Protein AF-A0A935X1G1-F1 (afdb_monomer_lite)

Secondary structure (DSSP, 8-state):
-HHHHHHHHHHHHHHHHHHHHHHHHHHHS------TT--S-----TTS-------SPP------------GGGG-HHHHHHHHHHTTSTTHHHHHHHHHS--SSSS----HHHHHHHHHHHHHHHHHHHHH-TTTTS----HHHHHHHHHHHHHT--

pLDDT: mean 73.93, std 15.81, range [45.34, 95.5]

Sequence (157 aa):
MSNESEEQKRIIEKLRARVARLEYLLGTHHIPVPPEDEAGGIPVDSHLAFPELDFSEPERKPAEKIETRAALEEFPHIAAALTGLWGRDGFEEYLGKLIVDERGNRKGFSMDAMEELLLLARVARQRKAYFGFGADGKPGDVWTEIREVSRRAASAT

Foldseek 3Di:
DVPVVVVVVVVVVVVVVVVVVVVVVVVVVPPDDDPPPDPDDDPPPCVPPDDPPPPPPPPPPPPDPPPDDQLCVVPVVVVVVLVVCPPHPCNLVSLCCLQDPPPPPDDHGDPRNNVVSVVSNVVSVVCCVVCPPPPVPPPPCPPVVVVVVVVVVVVVD

Radius of gyration: 28.67 Å; chains: 1; bounding box: 64×59×46 Å

Structure (mmCIF, N/CA/C/O backbone):
data_AF-A0A935X1G1-F1
#
_entry.id   AF-A0A935X1G1-F1
#
loop_
_atom_site.group_PDB
_atom_site.id
_atom_site.type_symbol
_atom_site.label_atom_id
_atom_site.label_alt_id
_atom_site.label_comp_id
_atom_site.label_asym_id
_atom_site.label_entity_id
_atom_site.label_seq_id
_atom_site.pdbx_PDB_ins_code
_atom_site.Cartn_x
_atom_site.Cartn_y
_atom_site.Cartn_z
_atom_site.occupancy
_atom_site.B_iso_or_equiv
_atom_site.auth_seq_id
_atom_site.auth_comp_id
_atom_site.auth_asym_id
_atom_site.auth_atom_id
_atom_site.pdbx_PDB_model_num
ATOM 1 N N . MET A 1 1 ? 22.536 27.392 -31.367 1.00 53.31 1 MET A N 1
ATOM 2 C CA . MET A 1 1 ? 23.017 26.252 -32.182 1.00 53.31 1 MET A CA 1
ATOM 3 C C . MET A 1 1 ? 24.516 25.980 -32.025 1.00 53.31 1 MET A C 1
ATOM 5 O O . MET A 1 1 ? 24.881 24.818 -31.972 1.00 53.31 1 MET A O 1
ATOM 9 N N . SER A 1 2 ? 25.393 26.990 -31.894 1.00 66.69 2 SER A N 1
ATOM 10 C CA . SER A 1 2 ? 26.849 26.749 -31.789 1.00 66.69 2 SER A CA 1
ATOM 11 C C . SER A 1 2 ? 27.314 26.133 -30.456 1.00 66.69 2 SER A C 1
ATOM 13 O O . SER A 1 2 ? 28.237 25.332 -30.459 1.00 66.69 2 SER A O 1
ATOM 15 N N . ASN A 1 3 ? 26.676 26.463 -29.324 1.00 74.69 3 ASN A N 1
ATOM 16 C CA . ASN A 1 3 ? 27.156 26.048 -27.993 1.00 74.69 3 ASN A CA 1
ATOM 17 C C . ASN A 1 3 ? 26.894 24.560 -27.689 1.00 74.69 3 ASN A C 1
ATOM 19 O O . ASN A 1 3 ? 27.747 23.863 -27.157 1.00 74.69 3 ASN A O 1
ATOM 23 N N . GLU A 1 4 ? 25.731 24.061 -28.1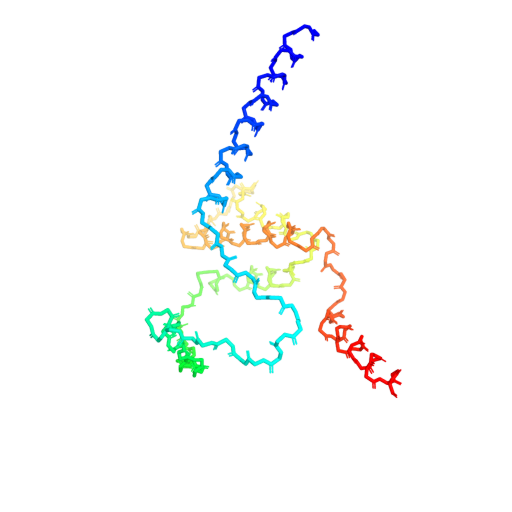06 1.00 79.00 4 GLU A N 1
ATOM 24 C CA . GLU A 1 4 ? 25.313 22.665 -27.924 1.00 79.00 4 GLU A CA 1
ATOM 25 C C . GLU A 1 4 ? 26.144 21.700 -28.786 1.00 79.00 4 GLU A C 1
ATOM 27 O O . GLU A 1 4 ? 26.525 20.622 -28.341 1.00 79.00 4 GLU A O 1
ATOM 32 N N . SER A 1 5 ? 26.533 22.132 -29.991 1.00 82.88 5 SER A N 1
ATOM 33 C CA . SER A 1 5 ? 27.480 21.399 -30.839 1.00 82.88 5 SER A CA 1
ATOM 34 C C . SER A 1 5 ? 28.861 21.280 -30.182 1.00 82.88 5 SER A C 1
ATOM 36 O O . SER A 1 5 ? 29.496 20.231 -30.263 1.00 82.88 5 SER A O 1
ATOM 38 N N . GLU A 1 6 ? 29.350 22.337 -29.533 1.00 85.06 6 GLU A N 1
ATOM 39 C CA . GLU A 1 6 ? 30.636 22.296 -28.823 1.00 85.06 6 GLU A CA 1
ATOM 40 C C . GLU A 1 6 ? 30.577 21.404 -27.576 1.00 85.06 6 GLU A C 1
ATOM 42 O O . GLU A 1 6 ? 31.520 20.665 -27.289 1.00 85.06 6 GLU A O 1
ATOM 47 N N . GLU A 1 7 ? 29.451 21.402 -26.866 1.00 87.69 7 GLU A N 1
ATOM 48 C CA . GLU A 1 7 ? 29.233 20.510 -25.729 1.00 87.69 7 GLU A CA 1
ATOM 49 C C . GLU A 1 7 ? 29.192 19.037 -26.159 1.00 87.69 7 GLU A C 1
ATOM 51 O O . GLU A 1 7 ? 29.868 18.195 -25.562 1.00 87.69 7 GLU A O 1
ATOM 56 N N . GLN A 1 8 ? 28.503 18.729 -27.262 1.00 86.69 8 GLN A N 1
ATOM 57 C CA . GLN A 1 8 ? 28.497 17.381 -27.831 1.00 86.69 8 GLN A CA 1
ATOM 58 C C . GLN A 1 8 ? 29.897 16.923 -28.251 1.00 86.69 8 GLN A C 1
ATOM 60 O O . GLN A 1 8 ? 30.280 15.787 -27.962 1.00 86.69 8 GLN A O 1
ATOM 65 N N . LYS A 1 9 ? 30.703 17.802 -28.860 1.00 89.81 9 LYS A N 1
ATOM 66 C CA . LYS A 1 9 ? 32.100 17.489 -29.203 1.00 89.81 9 LYS A CA 1
ATOM 67 C C . LYS A 1 9 ? 32.925 17.140 -27.964 1.00 89.81 9 LYS A C 1
ATOM 69 O O . LYS A 1 9 ? 33.630 16.133 -27.983 1.00 89.81 9 LYS A O 1
ATOM 74 N N . ARG A 1 10 ? 32.779 17.896 -26.869 1.00 90.44 10 ARG A N 1
ATOM 75 C CA . ARG A 1 10 ? 33.471 17.617 -25.595 1.00 90.44 10 ARG A CA 1
ATOM 76 C C . ARG A 1 10 ? 33.075 16.270 -24.999 1.00 90.44 10 ARG A C 1
ATOM 78 O O . ARG A 1 10 ? 33.928 15.544 -24.490 1.00 90.44 10 ARG A O 1
ATOM 85 N N . ILE A 1 11 ? 31.790 15.924 -25.056 1.00 92.50 11 ILE A N 1
ATOM 86 C CA . ILE A 1 11 ? 31.295 14.634 -24.559 1.00 92.50 11 ILE A CA 1
ATOM 87 C C . ILE A 1 11 ? 31.875 13.489 -25.392 1.00 92.50 11 ILE A C 1
ATOM 89 O O . ILE A 1 11 ? 32.388 12.522 -24.829 1.00 92.50 11 ILE A O 1
ATOM 93 N N . ILE A 1 12 ? 31.843 13.611 -26.720 1.00 93.62 12 ILE A N 1
ATOM 94 C CA . ILE A 1 12 ? 32.386 12.599 -27.634 1.00 93.62 12 ILE A CA 1
ATOM 95 C C . ILE A 1 12 ? 33.887 12.416 -27.408 1.00 93.62 12 ILE A C 1
ATOM 97 O O . ILE A 1 12 ? 34.365 11.286 -27.330 1.00 93.62 12 ILE A O 1
ATOM 101 N N . GLU A 1 13 ? 34.630 13.507 -27.255 1.00 95.50 13 GLU A N 1
ATOM 102 C CA . GLU A 1 13 ? 36.065 13.468 -26.978 1.00 95.50 13 GLU A CA 1
ATOM 103 C C . GLU A 1 13 ? 36.369 12.771 -25.644 1.00 95.50 13 GLU A C 1
ATOM 105 O O . GLU A 1 13 ? 37.218 11.879 -25.579 1.00 95.50 13 GLU A O 1
ATOM 110 N N . LYS A 1 14 ? 35.597 13.079 -24.596 1.00 94.38 14 LYS A N 1
ATOM 111 C CA . LYS A 1 14 ? 35.705 12.417 -23.290 1.00 94.38 14 LYS A CA 1
ATOM 112 C C . LYS A 1 14 ? 35.408 10.918 -23.371 1.00 94.38 14 LYS A C 1
ATOM 114 O O . LYS A 1 14 ? 36.100 10.119 -22.736 1.00 94.38 14 LYS A O 1
ATOM 119 N N . LEU A 1 15 ? 34.386 10.527 -24.133 1.00 92.81 15 LEU A N 1
ATOM 120 C CA . LEU A 1 15 ? 34.037 9.121 -24.338 1.00 92.81 15 LEU A CA 1
ATOM 121 C C . LEU A 1 15 ? 35.133 8.383 -25.108 1.00 92.81 15 LEU A C 1
ATOM 123 O O . LEU A 1 15 ? 35.537 7.305 -24.680 1.00 92.81 15 LEU A O 1
ATOM 127 N N . ARG A 1 16 ? 35.677 8.985 -26.171 1.00 92.50 16 ARG A N 1
ATOM 128 C CA . ARG A 1 16 ? 36.803 8.423 -26.933 1.00 92.50 16 ARG A CA 1
ATOM 129 C C . ARG A 1 16 ? 38.030 8.194 -26.054 1.00 92.50 16 ARG A C 1
ATOM 131 O O . ARG A 1 16 ? 38.591 7.105 -26.078 1.00 92.50 16 ARG A O 1
ATOM 138 N N . ALA A 1 17 ? 38.397 9.167 -25.218 1.00 92.69 17 ALA A N 1
ATOM 139 C CA . ALA A 1 17 ? 39.516 9.024 -24.287 1.00 92.69 17 ALA A CA 1
ATOM 140 C C . ALA A 1 17 ? 39.284 7.902 -23.260 1.00 92.69 17 ALA A C 1
ATOM 142 O O . ALA A 1 17 ? 40.202 7.151 -22.926 1.00 92.69 17 ALA A O 1
ATOM 143 N N . ARG A 1 18 ? 38.047 7.759 -22.765 1.00 93.12 18 ARG A N 1
ATOM 144 C CA . ARG A 1 18 ? 37.690 6.688 -21.828 1.00 93.12 18 ARG A CA 1
ATOM 145 C C . ARG A 1 18 ? 37.750 5.310 -22.487 1.00 93.12 18 ARG A C 1
ATOM 147 O O . ARG A 1 18 ? 38.253 4.391 -21.851 1.00 93.12 18 ARG A O 1
ATOM 154 N N . VAL A 1 19 ? 37.274 5.173 -23.724 1.00 93.00 19 VAL A N 1
ATOM 155 C CA . VAL A 1 19 ? 37.354 3.915 -24.484 1.00 93.00 19 VAL A CA 1
ATOM 156 C C . VAL A 1 19 ? 38.811 3.537 -24.735 1.00 93.00 19 VAL A C 1
ATOM 158 O O . VAL A 1 19 ? 39.211 2.457 -24.321 1.00 93.00 19 VAL A O 1
ATOM 161 N N . ALA A 1 20 ? 39.633 4.455 -25.248 1.00 88.38 20 ALA A N 1
ATOM 162 C CA . ALA A 1 20 ? 41.056 4.197 -25.486 1.00 88.38 20 ALA A CA 1
ATOM 163 C C . ALA A 1 20 ? 41.807 3.782 -24.206 1.00 88.38 20 ALA A C 1
ATOM 165 O O . ALA A 1 20 ? 42.668 2.905 -24.224 1.00 88.38 20 ALA A O 1
ATOM 166 N N . ARG A 1 21 ? 41.458 4.378 -23.057 1.00 86.12 21 ARG A N 1
ATOM 167 C CA . ARG A 1 21 ? 42.025 3.984 -21.761 1.00 86.12 21 ARG A CA 1
ATOM 168 C C . ARG A 1 21 ? 41.604 2.573 -21.351 1.00 86.12 21 ARG A C 1
ATOM 170 O O . ARG A 1 21 ? 42.427 1.841 -20.814 1.00 86.12 21 ARG A O 1
ATOM 177 N N . LEU A 1 22 ? 40.339 2.209 -21.555 1.00 82.81 22 LEU A N 1
ATOM 178 C CA . LEU A 1 22 ? 39.846 0.864 -21.249 1.00 82.81 22 LEU A CA 1
ATOM 179 C C . LEU A 1 22 ? 40.488 -0.174 -22.166 1.00 82.81 22 LEU A C 1
ATOM 181 O O . LEU A 1 22 ? 40.920 -1.208 -21.675 1.00 82.81 22 LEU A O 1
ATOM 185 N N . GLU A 1 23 ? 40.616 0.130 -23.455 1.00 81.00 23 GLU A N 1
ATOM 186 C CA . GLU A 1 23 ? 41.320 -0.709 -24.427 1.00 81.00 23 GLU A CA 1
ATOM 187 C C . GLU A 1 23 ? 42.787 -0.898 -24.043 1.00 81.00 23 GLU A C 1
ATOM 189 O O . GLU A 1 23 ? 43.279 -2.020 -24.070 1.00 81.00 23 GLU A O 1
ATOM 194 N N . TYR A 1 24 ? 43.472 0.160 -23.601 1.00 81.31 24 TYR A N 1
ATOM 195 C CA . TYR A 1 24 ? 44.833 0.045 -23.082 1.00 81.31 24 TYR A CA 1
ATOM 196 C C . TYR A 1 24 ? 44.888 -0.865 -21.848 1.00 81.31 24 TYR A C 1
ATOM 198 O O . TYR A 1 24 ? 45.691 -1.793 -21.803 1.00 81.31 24 TYR A O 1
ATOM 206 N N . LEU A 1 25 ? 44.009 -0.654 -20.861 1.00 77.12 25 LEU A N 1
ATOM 207 C CA . LEU A 1 25 ? 43.956 -1.478 -19.647 1.00 77.12 25 LEU A CA 1
ATOM 208 C C . LEU A 1 25 ? 43.662 -2.955 -19.956 1.00 77.12 25 LEU A C 1
ATOM 210 O O . LEU A 1 25 ? 44.312 -3.830 -19.391 1.00 77.12 25 LEU A O 1
ATOM 214 N N . LEU A 1 26 ? 42.741 -3.227 -20.882 1.00 72.06 26 LEU A N 1
ATOM 215 C CA . LEU A 1 26 ? 42.419 -4.577 -21.352 1.00 72.06 26 LEU A CA 1
ATOM 216 C C . LEU A 1 26 ? 43.574 -5.191 -22.152 1.00 72.06 26 LEU A C 1
ATOM 218 O O . LEU A 1 26 ? 43.918 -6.342 -21.925 1.00 72.06 26 LEU A O 1
ATOM 222 N N . GLY A 1 27 ? 44.239 -4.425 -23.017 1.00 66.75 27 GLY A N 1
ATOM 223 C CA . GLY A 1 27 ? 45.420 -4.882 -23.756 1.00 66.75 27 GLY A CA 1
ATOM 224 C C . GLY A 1 27 ? 46.627 -5.173 -22.858 1.00 66.75 27 GLY A C 1
ATOM 225 O O . GLY A 1 27 ? 47.461 -6.008 -23.195 1.00 66.75 27 GLY A O 1
ATOM 226 N N . THR A 1 28 ? 46.704 -4.526 -21.689 1.00 61.38 28 THR A N 1
ATOM 227 C CA . THR A 1 28 ? 47.752 -4.782 -20.683 1.00 61.38 28 THR A CA 1
ATOM 228 C C . THR A 1 28 ? 47.434 -6.019 -19.829 1.00 61.38 28 THR A C 1
ATOM 230 O O . THR A 1 28 ? 48.326 -6.615 -19.228 1.00 61.38 28 THR A O 1
ATOM 233 N N . HIS A 1 29 ? 46.165 -6.425 -19.760 1.00 55.91 29 HIS A N 1
ATOM 234 C CA . HIS A 1 29 ? 45.700 -7.653 -19.117 1.00 55.91 29 HIS A CA 1
ATOM 235 C C . HIS A 1 29 ? 45.255 -8.638 -20.193 1.00 55.91 29 HIS A C 1
ATOM 237 O O . HIS A 1 29 ? 44.071 -8.911 -20.368 1.00 55.91 29 HIS A O 1
ATOM 243 N N . HIS A 1 30 ? 46.237 -9.157 -20.931 1.00 55.19 30 HIS A N 1
ATOM 244 C CA . HIS A 1 30 ? 46.029 -10.236 -21.885 1.00 55.19 30 HIS A CA 1
ATOM 245 C C . HIS A 1 30 ? 45.495 -11.466 -21.141 1.00 55.19 30 HIS A C 1
ATOM 247 O O . HIS A 1 30 ? 46.263 -12.219 -20.546 1.00 55.19 30 HIS A O 1
ATOM 253 N N . ILE A 1 31 ? 44.178 -11.666 -21.161 1.00 55.06 31 ILE A N 1
ATOM 254 C CA . ILE A 1 31 ? 43.562 -12.939 -20.791 1.00 55.06 31 ILE A CA 1
ATOM 255 C C . ILE A 1 31 ? 43.877 -13.879 -21.957 1.00 55.06 31 ILE A C 1
ATOM 257 O O . ILE A 1 31 ? 43.371 -13.643 -23.056 1.00 55.06 31 ILE A O 1
ATOM 261 N N . PRO A 1 32 ? 44.753 -14.884 -21.791 1.00 50.78 32 PRO A N 1
ATOM 262 C CA . PRO A 1 32 ? 45.027 -15.814 -22.869 1.00 50.78 32 PRO A CA 1
ATOM 263 C C . PRO A 1 32 ? 43.755 -16.619 -23.123 1.00 50.78 32 PRO A C 1
ATOM 265 O O . PRO A 1 32 ? 43.353 -17.436 -22.299 1.00 50.78 32 PRO A O 1
ATOM 268 N N . VAL A 1 33 ? 43.097 -16.350 -24.249 1.00 52.69 33 VAL A N 1
ATOM 269 C CA . VAL A 1 33 ? 42.053 -17.228 -24.773 1.00 52.69 33 VAL A CA 1
ATOM 270 C C . VAL A 1 33 ? 42.788 -18.310 -25.563 1.00 52.69 33 VAL A C 1
ATOM 272 O O . VAL A 1 33 ? 43.445 -17.972 -26.552 1.00 52.69 33 VAL A O 1
ATOM 275 N N . PRO A 1 34 ? 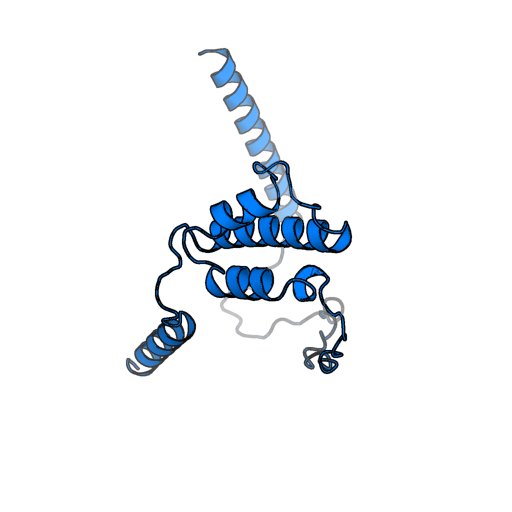42.789 -19.573 -25.104 1.00 52.66 34 PRO A N 1
ATOM 276 C CA . PRO A 1 34 ? 43.451 -20.643 -25.834 1.00 52.66 34 PRO A CA 1
ATOM 277 C C . PRO A 1 34 ? 42.784 -20.825 -27.210 1.00 52.66 34 PRO A C 1
ATOM 279 O O . PRO A 1 34 ? 41.573 -20.617 -27.324 1.00 52.66 34 PRO A O 1
ATOM 282 N N . PRO A 1 35 ? 43.552 -21.170 -28.260 1.00 58.50 35 PRO A N 1
ATOM 283 C CA . PRO A 1 35 ? 42.991 -21.445 -29.576 1.00 58.50 35 PRO A CA 1
ATOM 284 C C . PRO A 1 35 ? 41.989 -22.600 -29.486 1.00 58.50 35 PRO A C 1
ATOM 286 O O . PRO A 1 35 ? 42.225 -23.592 -28.796 1.00 58.50 35 PRO A O 1
ATOM 289 N N . GLU A 1 36 ? 40.869 -22.451 -30.190 1.00 56.72 36 GLU A N 1
ATOM 290 C CA . GLU A 1 36 ? 39.663 -23.287 -30.070 1.00 56.72 36 GLU A CA 1
ATOM 291 C C . GLU A 1 36 ? 39.868 -24.764 -30.475 1.00 56.72 36 GLU A C 1
ATOM 293 O O . GLU A 1 36 ? 38.970 -25.587 -30.305 1.00 56.72 36 GLU A O 1
ATOM 298 N N . ASP A 1 37 ? 41.066 -25.117 -30.951 1.00 56.03 37 ASP A N 1
ATOM 299 C CA . ASP A 1 37 ? 41.417 -26.445 -31.454 1.00 56.03 37 ASP A CA 1
ATOM 300 C C . ASP A 1 37 ? 41.979 -27.392 -30.373 1.00 56.03 37 ASP A C 1
ATOM 302 O O . ASP A 1 37 ? 42.109 -28.596 -30.609 1.00 56.03 37 ASP A O 1
ATOM 306 N N . GLU A 1 38 ? 42.284 -26.897 -29.168 1.00 51.97 38 GLU A N 1
ATOM 307 C CA . GLU A 1 38 ? 42.753 -27.730 -28.056 1.00 51.97 38 GLU A CA 1
ATOM 308 C C . GLU A 1 38 ? 41.609 -28.040 -27.082 1.00 51.97 38 GLU A C 1
ATOM 310 O O . GLU A 1 38 ? 41.418 -27.393 -26.055 1.00 51.97 38 GLU A O 1
ATOM 315 N N . ALA A 1 39 ? 40.849 -29.095 -27.390 1.00 52.12 39 ALA A N 1
ATOM 316 C CA . ALA A 1 39 ? 39.893 -29.739 -26.483 1.00 52.12 39 ALA A CA 1
ATOM 317 C C . ALA A 1 39 ? 40.599 -30.490 -25.326 1.00 52.12 39 ALA A C 1
ATOM 319 O O . ALA A 1 39 ? 40.340 -31.666 -25.066 1.00 52.12 39 ALA A O 1
ATOM 320 N N . GLY A 1 40 ? 41.521 -29.818 -24.639 1.00 48.34 40 GLY A N 1
ATOM 321 C CA . GLY A 1 40 ? 42.171 -30.260 -23.412 1.00 48.34 40 GLY A CA 1
ATOM 322 C C . GLY A 1 40 ? 41.852 -29.248 -22.324 1.00 48.34 40 GLY A C 1
ATOM 323 O O . GLY A 1 40 ? 42.192 -28.078 -22.455 1.00 48.34 40 GLY A O 1
ATOM 324 N N . GLY A 1 41 ? 41.135 -29.684 -21.287 1.00 50.12 41 GLY A N 1
ATOM 325 C CA . GLY A 1 41 ? 40.623 -28.822 -20.225 1.00 50.12 41 GLY A CA 1
ATOM 326 C C . GLY A 1 41 ? 41.654 -27.826 -19.687 1.00 50.12 41 GLY A C 1
ATOM 327 O O . GLY A 1 41 ? 42.830 -28.142 -19.525 1.00 50.12 41 GLY A O 1
ATOM 328 N N . ILE A 1 42 ? 41.170 -26.620 -19.399 1.00 50.00 42 ILE A N 1
ATOM 329 C CA . ILE A 1 42 ? 41.928 -25.530 -18.783 1.00 50.00 42 ILE A CA 1
ATOM 330 C C . ILE A 1 42 ? 42.670 -26.086 -17.551 1.00 50.00 42 ILE A C 1
ATOM 332 O O . ILE A 1 42 ? 42.003 -26.615 -16.655 1.00 50.00 42 ILE A O 1
ATOM 336 N N . PRO A 1 43 ? 44.010 -25.976 -17.450 1.00 50.00 43 PRO A N 1
ATOM 337 C CA . PRO A 1 43 ? 44.701 -26.226 -16.197 1.00 50.00 43 PRO A CA 1
ATOM 338 C C . PRO A 1 43 ? 44.319 -25.078 -15.266 1.00 50.00 43 PRO A C 1
ATOM 340 O O . PRO A 1 43 ? 44.820 -23.961 -15.380 1.00 50.00 43 PRO A O 1
ATOM 343 N N . VAL A 1 44 ? 43.337 -25.329 -14.407 1.00 51.12 44 VAL A N 1
ATOM 344 C CA . VAL A 1 44 ? 42.880 -24.355 -13.423 1.00 51.12 44 VAL A CA 1
ATOM 345 C C . VAL A 1 44 ? 43.976 -24.261 -12.370 1.00 51.12 44 VAL A C 1
ATOM 347 O O . VAL A 1 44 ? 44.055 -25.105 -11.478 1.00 51.12 44 VAL A O 1
ATOM 350 N N . ASP A 1 45 ? 44.859 -23.268 -12.490 1.00 46.91 45 ASP A N 1
ATOM 351 C CA . ASP A 1 45 ? 45.761 -22.906 -11.402 1.00 46.91 45 ASP A CA 1
ATOM 352 C C . ASP A 1 45 ? 44.904 -22.661 -10.156 1.00 46.91 45 ASP A C 1
ATOM 354 O O . ASP A 1 45 ? 44.111 -21.718 -10.071 1.00 46.91 45 ASP A O 1
ATOM 358 N N . SER A 1 46 ? 45.048 -23.568 -9.191 1.00 53.38 46 SER A N 1
ATOM 359 C CA . SER A 1 46 ? 44.168 -23.763 -8.035 1.00 53.38 46 SER A CA 1
ATOM 360 C C . SER A 1 46 ? 44.075 -22.557 -7.085 1.00 53.38 46 SER A C 1
ATOM 362 O O . SER A 1 46 ? 43.342 -22.609 -6.101 1.00 53.38 46 SER A O 1
ATOM 364 N N . HIS A 1 47 ? 44.793 -21.466 -7.365 1.00 54.84 47 HIS A N 1
ATOM 365 C CA . HIS A 1 47 ? 44.730 -20.204 -6.626 1.00 54.84 47 HIS A CA 1
ATOM 366 C C . HIS A 1 47 ? 43.710 -19.195 -7.178 1.00 54.84 47 HIS A C 1
ATOM 368 O O . HIS A 1 47 ? 43.400 -18.227 -6.487 1.00 54.84 47 HIS A O 1
ATOM 374 N N . LEU A 1 48 ? 43.154 -19.432 -8.373 1.00 51.28 48 LEU A N 1
ATOM 375 C CA . LEU A 1 48 ? 41.943 -18.764 -8.874 1.00 51.28 48 LEU A CA 1
ATOM 376 C C . LEU A 1 48 ? 40.710 -19.669 -8.775 1.00 51.28 48 LEU A C 1
ATOM 378 O O . LEU A 1 48 ? 39.677 -19.359 -9.369 1.00 51.28 48 LEU A O 1
ATOM 382 N N . ALA A 1 49 ? 40.810 -20.782 -8.039 1.00 53.94 49 ALA A N 1
ATOM 383 C CA . ALA A 1 49 ? 39.649 -21.579 -7.691 1.00 53.94 49 ALA A CA 1
ATOM 384 C C . ALA A 1 49 ? 38.632 -20.638 -7.044 1.00 53.94 49 ALA A C 1
ATOM 386 O O . ALA A 1 49 ? 38.875 -20.081 -5.969 1.00 53.94 49 ALA A O 1
ATOM 387 N N . PHE A 1 50 ? 37.520 -20.412 -7.748 1.00 53.25 50 PHE A N 1
ATOM 388 C CA . PHE A 1 50 ? 36.347 -19.804 -7.151 1.00 53.25 50 PHE A CA 1
ATOM 389 C C . PHE A 1 50 ? 36.138 -20.511 -5.809 1.00 53.25 50 PHE A C 1
ATOM 391 O O . PHE A 1 50 ? 36.204 -21.745 -5.795 1.00 53.25 50 PHE A O 1
ATOM 398 N N . PRO A 1 51 ? 35.956 -19.778 -4.691 1.00 63.28 51 PRO A N 1
ATOM 399 C CA . PRO A 1 51 ? 35.568 -20.432 -3.451 1.00 63.28 51 PRO A CA 1
ATOM 400 C C . PRO A 1 51 ? 34.391 -21.330 -3.807 1.00 63.28 51 PRO A C 1
ATOM 402 O O . PRO A 1 51 ? 33.487 -20.850 -4.493 1.00 63.28 51 PRO A O 1
ATOM 405 N N . GLU A 1 52 ? 34.463 -22.618 -3.460 1.00 60.28 52 GLU A N 1
ATOM 406 C CA . GLU A 1 52 ? 33.358 -23.546 -3.686 1.00 60.28 52 GLU A CA 1
ATOM 407 C C . GLU A 1 52 ? 32.124 -22.894 -3.070 1.00 60.28 52 GLU A C 1
ATOM 409 O O . GLU A 1 52 ? 31.980 -22.810 -1.850 1.00 60.28 52 GLU A O 1
ATOM 414 N N . LEU A 1 53 ? 31.303 -22.288 -3.928 1.00 60.84 53 LEU A N 1
ATOM 415 C CA . LEU A 1 53 ? 30.086 -21.650 -3.493 1.00 60.84 53 LEU A CA 1
ATOM 416 C C . LEU A 1 53 ? 29.205 -22.807 -3.086 1.00 60.84 53 LEU A C 1
ATOM 418 O O . LEU A 1 53 ? 28.887 -23.675 -3.900 1.00 60.84 53 LEU A O 1
ATOM 422 N N . ASP A 1 54 ? 28.869 -22.834 -1.808 1.00 64.69 54 ASP A N 1
ATOM 423 C CA . ASP A 1 54 ? 27.913 -23.787 -1.307 1.00 64.69 54 ASP A CA 1
ATOM 424 C C . ASP A 1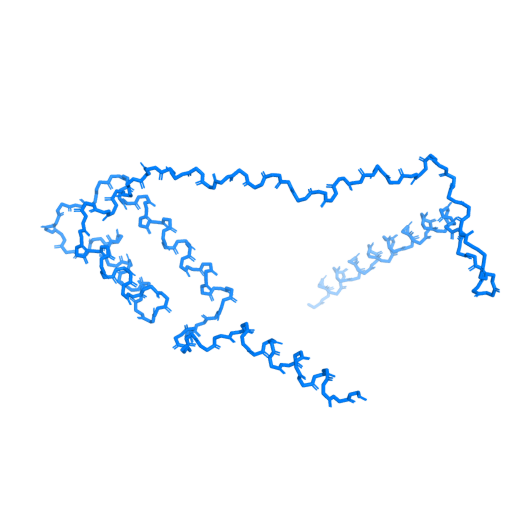 54 ? 26.550 -23.461 -1.933 1.00 64.69 54 ASP A C 1
ATOM 426 O O . ASP A 1 54 ? 25.829 -22.567 -1.492 1.00 64.69 54 ASP A O 1
ATOM 430 N N . PHE A 1 55 ? 26.244 -24.139 -3.041 1.00 60.47 55 PHE A N 1
ATOM 431 C CA . PHE A 1 55 ? 24.931 -24.118 -3.678 1.00 60.47 55 PHE A CA 1
ATOM 432 C C . PHE A 1 55 ? 23.942 -25.026 -2.944 1.00 60.47 55 PHE A C 1
ATOM 434 O O . PHE A 1 55 ? 22.819 -25.193 -3.431 1.00 60.47 55 PHE A O 1
ATOM 441 N N . SER A 1 56 ? 24.326 -25.617 -1.800 1.00 68.81 56 SER A N 1
ATOM 442 C CA . SER A 1 56 ? 23.340 -26.159 -0.873 1.00 68.81 56 SER A CA 1
ATOM 443 C C . SER A 1 56 ? 22.342 -25.053 -0.611 1.00 68.81 56 SER A C 1
ATOM 445 O O . SER A 1 56 ? 22.701 -23.942 -0.216 1.00 68.81 56 SER A O 1
ATOM 447 N N . GLU A 1 57 ? 21.087 -25.338 -0.941 1.00 67.06 57 GLU A N 1
ATOM 448 C CA . GLU A 1 57 ? 20.019 -24.373 -0.802 1.00 67.06 57 GLU A CA 1
ATOM 449 C C . GLU A 1 57 ? 20.062 -23.884 0.649 1.00 67.06 57 GLU A C 1
ATOM 451 O O . GLU A 1 57 ? 19.947 -24.725 1.547 1.00 67.06 57 GLU A O 1
ATOM 456 N N . PRO A 1 58 ? 20.333 -22.581 0.896 1.00 66.25 58 PRO A N 1
ATOM 457 C CA . PRO A 1 58 ? 20.512 -22.088 2.253 1.00 66.25 58 PRO A CA 1
ATOM 458 C C . PRO A 1 58 ? 19.291 -22.547 3.015 1.00 66.25 58 PRO A C 1
ATOM 460 O O . PRO A 1 58 ? 18.191 -22.329 2.496 1.00 66.25 58 PRO A O 1
ATOM 463 N N . GLU A 1 59 ? 19.478 -23.235 4.151 1.00 62.03 59 GLU A N 1
ATOM 464 C CA . GLU A 1 59 ? 18.363 -23.771 4.927 1.00 62.03 59 GLU A CA 1
ATOM 465 C C . GLU A 1 59 ? 17.328 -22.662 5.029 1.00 62.03 59 GLU A C 1
ATOM 467 O O . GLU A 1 59 ? 17.543 -21.649 5.705 1.00 62.03 59 GLU A O 1
ATOM 472 N N . ARG A 1 60 ? 16.249 -22.788 4.246 1.00 56.16 60 ARG A N 1
ATOM 473 C CA . ARG A 1 60 ? 15.218 -21.767 4.194 1.00 56.16 60 ARG A CA 1
ATOM 474 C C . ARG A 1 60 ? 14.552 -21.904 5.538 1.00 56.16 60 ARG A C 1
ATOM 476 O O . ARG A 1 60 ? 13.659 -22.738 5.684 1.00 56.16 60 ARG A O 1
ATOM 483 N N . LYS A 1 61 ? 15.042 -21.148 6.528 1.00 62.47 61 LYS A N 1
ATOM 484 C CA . LYS A 1 61 ? 14.446 -21.091 7.855 1.00 62.47 61 LYS A CA 1
ATOM 485 C C . LYS A 1 61 ? 12.953 -20.920 7.587 1.00 62.47 61 LYS A C 1
ATOM 487 O O . LYS A 1 61 ? 12.601 -19.974 6.868 1.00 62.47 61 LYS A O 1
ATOM 492 N N . PRO A 1 62 ? 12.099 -21.874 8.010 1.00 65.31 62 PRO A N 1
ATOM 493 C CA . PRO A 1 62 ? 10.682 -21.807 7.699 1.00 65.31 62 PRO A CA 1
ATOM 494 C C . PRO A 1 62 ? 10.223 -20.430 8.138 1.00 65.31 62 PRO A C 1
ATOM 496 O O . PRO A 1 62 ? 10.561 -20.028 9.252 1.00 65.31 62 PRO A O 1
ATOM 499 N N . ALA A 1 63 ? 9.584 -19.693 7.221 1.00 64.00 63 ALA A N 1
ATOM 500 C CA . ALA A 1 63 ? 9.242 -18.296 7.431 1.00 64.00 63 ALA A CA 1
ATOM 501 C C . ALA A 1 63 ? 8.616 -18.166 8.818 1.00 64.00 63 ALA A C 1
ATOM 503 O O . ALA A 1 63 ? 7.534 -18.703 9.072 1.00 64.00 63 ALA A O 1
ATOM 504 N N . GLU A 1 64 ? 9.365 -17.550 9.731 1.00 67.06 64 GLU A N 1
ATOM 505 C CA . GLU A 1 64 ? 8.911 -17.326 11.087 1.00 67.06 64 GLU A CA 1
ATOM 506 C C . GLU A 1 64 ? 7.641 -16.499 10.937 1.00 67.06 64 GLU A C 1
ATOM 508 O O . GLU A 1 64 ? 7.665 -15.433 10.320 1.00 67.06 64 GLU A O 1
ATOM 513 N N . LYS A 1 65 ? 6.502 -17.059 11.356 1.00 59.12 65 LYS A N 1
ATOM 514 C CA . LYS A 1 65 ? 5.221 -16.368 11.255 1.00 59.12 65 LYS A CA 1
ATOM 515 C C . LYS A 1 65 ? 5.274 -15.227 12.250 1.00 59.12 65 LYS A C 1
ATOM 517 O O . LYS A 1 65 ? 4.960 -15.404 13.421 1.00 59.12 65 LYS A O 1
ATOM 522 N N . ILE A 1 66 ? 5.739 -14.079 11.785 1.00 62.34 66 ILE A N 1
ATOM 523 C CA . ILE A 1 66 ? 5.683 -12.857 12.559 1.00 62.34 66 ILE A CA 1
ATOM 524 C C . ILE A 1 66 ? 4.193 -12.544 12.711 1.00 62.34 66 ILE A C 1
ATOM 526 O O . ILE A 1 66 ? 3.515 -12.239 11.729 1.00 62.34 66 ILE A O 1
ATOM 530 N N . GLU A 1 67 ? 3.669 -12.667 13.930 1.00 59.06 67 GLU A N 1
ATOM 531 C CA . GLU A 1 67 ? 2.333 -12.181 14.281 1.00 59.06 67 GLU A CA 1
ATOM 532 C C . GLU A 1 67 ? 2.361 -10.649 14.357 1.00 59.06 67 GLU A C 1
ATOM 534 O O . GLU A 1 67 ? 2.243 -10.042 15.417 1.00 59.06 67 GLU A O 1
ATOM 539 N N . THR A 1 68 ? 2.570 -9.992 13.220 1.00 60.53 68 THR A N 1
ATOM 540 C CA . THR A 1 68 ? 2.355 -8.552 13.085 1.00 60.53 68 THR A CA 1
ATOM 541 C C . THR A 1 68 ? 0.948 -8.351 12.570 1.00 60.53 68 THR A C 1
ATOM 543 O O . THR A 1 68 ? 0.704 -8.429 11.367 1.00 60.53 68 THR A O 1
ATOM 546 N N . ARG A 1 69 ? 0.016 -8.122 13.495 1.00 76.94 69 ARG A N 1
ATOM 547 C CA . ARG A 1 69 ? -1.298 -7.586 13.150 1.00 76.94 69 ARG A CA 1
ATOM 548 C C . ARG A 1 69 ? -1.086 -6.189 12.567 1.00 76.94 69 ARG A C 1
ATOM 550 O O . ARG A 1 69 ? -0.533 -5.336 13.258 1.00 76.94 69 ARG A O 1
ATOM 557 N N . ALA A 1 70 ? -1.485 -5.968 11.319 1.00 81.94 70 ALA A N 1
ATOM 558 C CA . ALA A 1 70 ? -1.377 -4.644 10.715 1.00 81.94 70 ALA A CA 1
ATOM 559 C C . ALA A 1 70 ? -2.358 -3.672 11.394 1.00 81.94 70 ALA A C 1
ATOM 561 O O . ALA A 1 70 ? -3.482 -4.054 11.735 1.00 81.94 70 ALA A O 1
ATOM 562 N N . ALA A 1 71 ? -1.965 -2.414 11.576 1.00 87.94 71 ALA A N 1
ATOM 563 C CA . ALA A 1 71 ? -2.811 -1.382 12.174 1.00 87.94 71 ALA A CA 1
ATOM 564 C C . ALA A 1 71 ? -4.107 -1.174 11.367 1.00 87.94 71 ALA A C 1
ATOM 566 O O . ALA A 1 71 ? -5.174 -0.916 11.926 1.00 87.94 71 ALA A O 1
ATOM 567 N N . LEU A 1 72 ? -4.062 -1.369 10.046 1.00 88.81 72 LEU A N 1
ATOM 568 C CA . LEU A 1 72 ? -5.240 -1.316 9.181 1.00 88.81 72 LEU A CA 1
ATOM 569 C C . LEU A 1 72 ? -6.271 -2.421 9.443 1.00 88.81 72 LEU A C 1
ATOM 571 O O . LEU A 1 72 ? -7.437 -2.258 9.073 1.00 88.81 72 LEU A O 1
ATOM 575 N N . GLU A 1 73 ? -5.902 -3.512 10.116 1.00 88.31 73 GLU A N 1
ATOM 576 C CA . GLU A 1 73 ? -6.846 -4.565 10.509 1.00 88.31 73 GLU A CA 1
ATOM 577 C C . GLU A 1 73 ? -7.805 -4.129 11.626 1.00 88.31 73 GLU A C 1
ATOM 579 O O . GLU A 1 73 ? -8.799 -4.808 11.890 1.00 88.31 73 GLU A O 1
ATOM 584 N N . GLU A 1 74 ? -7.557 -2.988 12.275 1.00 89.31 74 GLU A N 1
ATOM 585 C CA . GLU A 1 74 ? -8.533 -2.348 13.164 1.00 89.31 74 GLU A CA 1
ATOM 586 C C . GLU A 1 74 ? -9.739 -1.784 12.393 1.00 89.31 74 GLU A C 1
ATOM 588 O O . GLU A 1 74 ? -10.810 -1.577 12.966 1.00 89.31 74 GLU A O 1
ATOM 593 N N . PHE A 1 75 ? -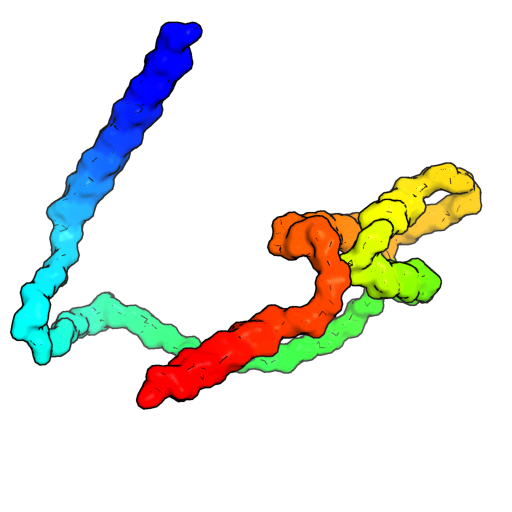9.599 -1.590 11.076 1.00 91.00 75 PHE A N 1
ATOM 594 C CA . PHE A 1 75 ? -10.614 -1.013 10.200 1.00 91.00 75 PHE A CA 1
ATOM 595 C C . PHE A 1 75 ? -11.099 -2.039 9.160 1.00 91.00 75 PHE A C 1
ATOM 597 O O . PHE A 1 75 ? -10.797 -1.913 7.969 1.00 91.00 75 PHE A O 1
ATOM 604 N N . PRO A 1 76 ? -11.909 -3.042 9.553 1.00 90.38 76 PRO A N 1
ATOM 605 C CA . PRO A 1 76 ? -12.229 -4.194 8.706 1.00 90.38 76 PRO A CA 1
ATOM 606 C C . PRO A 1 76 ? -12.893 -3.815 7.378 1.00 90.38 76 PRO A C 1
ATOM 608 O O . PRO A 1 76 ? -12.610 -4.424 6.352 1.00 90.38 76 PRO A O 1
ATOM 611 N N . HIS A 1 77 ? -13.734 -2.777 7.357 1.00 91.62 77 HIS A N 1
ATOM 612 C CA . HIS A 1 77 ? -14.367 -2.299 6.122 1.00 91.62 77 HIS A CA 1
ATOM 613 C C . HIS A 1 77 ? -13.370 -1.669 5.143 1.00 91.62 77 HIS A C 1
ATOM 615 O O . HIS A 1 77 ? -13.530 -1.808 3.932 1.00 91.62 77 HIS A O 1
ATOM 621 N N . ILE A 1 78 ? -12.347 -0.986 5.662 1.00 91.69 78 ILE A N 1
ATOM 622 C CA . ILE A 1 78 ? -11.289 -0.384 4.849 1.00 91.69 78 ILE A CA 1
ATOM 623 C C . ILE A 1 78 ? -10.365 -1.482 4.339 1.00 91.69 78 ILE A C 1
ATOM 625 O O . ILE A 1 78 ? -10.098 -1.523 3.143 1.00 91.69 78 ILE A O 1
ATOM 629 N N . ALA A 1 79 ? -9.958 -2.416 5.202 1.00 91.69 79 ALA A N 1
ATOM 630 C CA . ALA A 1 79 ? -9.163 -3.571 4.802 1.00 91.69 79 ALA A CA 1
ATOM 631 C C . ALA A 1 79 ? -9.851 -4.368 3.678 1.00 91.69 79 ALA A C 1
ATOM 633 O O . ALA A 1 79 ? -9.248 -4.587 2.630 1.00 91.69 79 ALA A O 1
ATOM 634 N N . ALA A 1 80 ? -11.142 -4.699 3.821 1.00 91.56 80 ALA A N 1
ATOM 635 C CA . ALA A 1 80 ? -11.890 -5.406 2.776 1.00 91.56 80 ALA A CA 1
ATOM 636 C C . ALA A 1 80 ? -11.956 -4.616 1.457 1.00 91.56 80 ALA A C 1
ATOM 638 O O . ALA A 1 80 ? -11.796 -5.197 0.381 1.00 91.56 80 ALA A O 1
ATOM 639 N N . ALA A 1 81 ? -12.171 -3.298 1.522 1.00 92.75 81 ALA A N 1
ATOM 640 C CA . ALA A 1 81 ? -12.199 -2.448 0.336 1.00 92.75 81 ALA A CA 1
ATOM 641 C C . ALA A 1 81 ? -10.826 -2.373 -0.350 1.00 92.75 81 ALA A C 1
ATOM 643 O O . ALA A 1 81 ? -10.745 -2.519 -1.570 1.00 92.75 81 ALA A O 1
ATOM 644 N N . LEU A 1 82 ? -9.748 -2.209 0.423 1.00 92.00 82 LEU A N 1
ATOM 645 C CA . LEU A 1 82 ? -8.376 -2.187 -0.081 1.00 92.00 82 LEU A CA 1
ATOM 646 C C . LEU A 1 82 ? -8.011 -3.510 -0.755 1.00 92.00 82 LEU A C 1
ATOM 648 O O . LEU A 1 82 ? -7.484 -3.492 -1.864 1.00 92.00 82 LEU A O 1
ATOM 652 N N . THR A 1 83 ? -8.335 -4.648 -0.138 1.00 91.31 83 THR A N 1
ATOM 653 C CA . THR A 1 83 ? -8.094 -5.970 -0.729 1.00 91.31 83 THR A CA 1
ATOM 654 C C . THR A 1 83 ? -8.921 -6.179 -1.997 1.00 91.31 83 THR A C 1
ATOM 656 O O . THR A 1 83 ? -8.396 -6.658 -2.999 1.00 91.31 83 THR A O 1
ATOM 659 N N . GLY A 1 84 ? -10.199 -5.791 -1.993 1.00 89.50 84 GLY A N 1
ATOM 660 C CA . GLY A 1 84 ? -11.080 -5.946 -3.154 1.00 89.50 84 GLY A CA 1
ATOM 661 C C . GLY A 1 84 ? -10.662 -5.091 -4.353 1.00 89.50 84 GLY A C 1
ATOM 662 O O . GLY A 1 84 ? -10.771 -5.535 -5.498 1.00 89.50 84 GLY A O 1
ATOM 663 N N . LEU A 1 85 ? -10.150 -3.888 -4.089 1.00 90.31 85 LEU A N 1
ATOM 664 C CA . LEU A 1 85 ? -9.653 -2.959 -5.102 1.00 90.31 85 LEU A CA 1
ATOM 665 C C . LEU A 1 85 ? -8.183 -3.189 -5.455 1.00 90.31 85 LEU A C 1
ATOM 667 O O . LEU A 1 85 ? -7.695 -2.545 -6.381 1.00 90.31 85 LEU A O 1
ATOM 671 N N . TRP A 1 86 ? -7.466 -4.070 -4.751 1.00 89.06 86 TRP A N 1
ATOM 672 C CA . TRP A 1 86 ? -6.025 -4.206 -4.927 1.00 89.06 86 TRP A CA 1
ATOM 673 C C . TRP A 1 86 ? -5.682 -4.535 -6.373 1.00 89.06 86 TRP A C 1
ATOM 675 O O . TRP A 1 86 ? -6.025 -5.585 -6.918 1.00 89.06 86 TRP A O 1
ATOM 685 N N . GLY A 1 87 ? -4.993 -3.590 -6.997 1.00 82.25 87 GLY A N 1
ATOM 686 C CA . GLY A 1 87 ? -4.549 -3.711 -8.365 1.00 82.25 87 GLY A CA 1
ATOM 687 C C . GLY A 1 87 ? -5.608 -3.624 -9.451 1.00 82.25 87 GLY A C 1
ATOM 688 O O . GLY A 1 87 ? -5.271 -3.909 -10.597 1.00 82.25 87 GLY A O 1
ATOM 689 N N . ARG A 1 88 ? -6.821 -3.201 -9.094 1.00 84.88 88 ARG A N 1
ATOM 690 C CA . ARG A 1 88 ? -7.874 -2.782 -10.016 1.00 84.88 88 ARG A CA 1
ATOM 691 C C . ARG A 1 88 ? -7.829 -1.271 -10.225 1.00 84.88 88 ARG A C 1
ATOM 693 O O . ARG A 1 88 ? -7.247 -0.529 -9.425 1.00 84.88 88 ARG A O 1
ATOM 700 N N . ASP A 1 89 ? -8.516 -0.816 -11.264 1.00 82.56 89 ASP A N 1
ATOM 701 C CA . ASP A 1 89 ? -8.782 0.605 -11.452 1.00 82.56 89 ASP A CA 1
ATOM 702 C C . ASP A 1 89 ? -9.586 1.174 -10.273 1.00 82.56 89 ASP A C 1
ATOM 704 O O . ASP A 1 89 ? -10.402 0.492 -9.649 1.00 82.56 89 ASP A O 1
ATOM 708 N N . GLY A 1 90 ? -9.312 2.431 -9.926 1.00 84.56 90 GLY A N 1
ATOM 709 C CA . GLY A 1 90 ? -9.925 3.106 -8.777 1.00 84.56 90 GLY A CA 1
ATOM 710 C C . GLY A 1 90 ? -9.234 2.859 -7.430 1.00 84.56 90 GLY A C 1
ATOM 711 O O . GLY A 1 90 ? -9.558 3.549 -6.464 1.00 84.56 90 GLY A O 1
ATOM 712 N N . PHE A 1 91 ? -8.238 1.963 -7.343 1.00 90.00 91 PHE A N 1
ATOM 713 C CA . PHE A 1 91 ? -7.467 1.761 -6.106 1.00 90.00 91 PHE A CA 1
ATOM 714 C C . PHE A 1 91 ? -6.765 3.043 -5.634 1.00 90.00 91 PHE A C 1
ATOM 716 O O . PHE A 1 91 ? -6.884 3.426 -4.473 1.00 90.00 91 PHE A O 1
ATOM 723 N N . GLU A 1 92 ? -6.057 3.733 -6.535 1.00 88.50 92 GLU A N 1
ATOM 724 C CA . GLU A 1 92 ? -5.331 4.970 -6.205 1.00 88.50 92 GLU A CA 1
ATOM 725 C C . GLU A 1 92 ? -6.279 6.101 -5.790 1.00 88.50 92 GLU A C 1
ATOM 727 O O . GLU A 1 92 ? -5.974 6.847 -4.863 1.00 88.50 92 GLU A O 1
ATOM 732 N N . GLU A 1 93 ? -7.446 6.204 -6.431 1.00 89.75 93 GLU A N 1
ATOM 733 C CA . GLU A 1 93 ? -8.466 7.197 -6.082 1.00 89.75 93 GLU A CA 1
ATOM 734 C C . GLU A 1 93 ? -9.061 6.915 -4.697 1.00 89.75 93 GLU A C 1
ATOM 736 O O . GLU A 1 93 ? -9.208 7.824 -3.878 1.00 89.75 93 GLU A O 1
ATOM 741 N N . TYR A 1 94 ? -9.378 5.648 -4.413 1.00 91.62 94 TYR A N 1
ATOM 742 C CA . TYR A 1 94 ? -9.868 5.237 -3.102 1.00 91.62 94 TYR A CA 1
ATOM 743 C C . TYR A 1 94 ? -8.834 5.521 -2.009 1.00 91.62 94 TYR A C 1
ATOM 745 O O . TYR A 1 94 ? -9.169 6.112 -0.984 1.00 91.62 94 TYR A O 1
ATOM 753 N N . LEU A 1 95 ? -7.570 5.172 -2.252 1.00 91.81 95 LEU A N 1
ATOM 754 C CA . LEU A 1 95 ? -6.485 5.407 -1.307 1.00 91.81 95 LEU A CA 1
ATOM 755 C C . LEU A 1 95 ? -6.220 6.905 -1.093 1.00 91.81 95 LEU A C 1
ATOM 757 O O . LEU A 1 95 ? -6.012 7.335 0.039 1.00 91.81 95 LEU A O 1
ATOM 761 N N . GLY A 1 96 ? -6.308 7.717 -2.151 1.00 90.38 96 GLY A N 1
ATOM 762 C CA . GLY A 1 96 ? -6.216 9.175 -2.065 1.00 90.38 96 GLY A CA 1
ATOM 763 C C . GLY A 1 96 ? -7.277 9.776 -1.141 1.00 90.38 96 GLY A C 1
ATOM 764 O O . GLY A 1 96 ? -6.942 10.595 -0.292 1.00 90.38 96 GLY A O 1
ATOM 765 N N . LYS A 1 97 ? -8.525 9.293 -1.223 1.00 90.00 97 LYS A N 1
ATOM 766 C CA . LYS A 1 97 ? -9.634 9.712 -0.342 1.00 90.00 97 LYS A CA 1
ATOM 767 C C . LYS A 1 97 ? -9.475 9.270 1.117 1.00 90.00 97 LYS A C 1
ATOM 769 O O . LYS A 1 97 ? -10.159 9.810 1.983 1.00 90.00 97 LYS A O 1
ATOM 774 N N . LEU A 1 98 ? -8.658 8.250 1.388 1.00 90.00 98 LEU A N 1
ATOM 775 C CA . LEU A 1 98 ? -8.339 7.822 2.755 1.00 90.00 98 LEU A CA 1
ATOM 776 C C . LEU A 1 98 ? -7.201 8.653 3.354 1.00 90.00 98 LEU A C 1
ATOM 778 O O . LEU A 1 98 ? -7.243 8.968 4.539 1.00 90.00 98 LEU A O 1
ATOM 782 N N . ILE A 1 99 ? -6.201 9.009 2.544 1.00 89.81 99 ILE A N 1
ATOM 783 C CA . ILE A 1 99 ? -5.035 9.788 2.984 1.00 89.81 99 ILE A CA 1
ATOM 784 C C . ILE A 1 99 ? -5.388 11.274 3.124 1.00 89.81 99 ILE A C 1
ATOM 786 O O . ILE A 1 99 ? -4.985 11.919 4.090 1.00 89.81 99 ILE A O 1
ATOM 790 N N . VAL A 1 100 ? -6.139 11.821 2.167 1.00 84.50 100 VAL A N 1
ATOM 791 C CA . VAL A 1 100 ? -6.581 13.217 2.163 1.00 84.50 100 VAL A CA 1
ATOM 792 C C . VAL A 1 100 ? -8.027 13.266 2.643 1.00 84.50 100 VAL A C 1
ATOM 794 O O . VAL A 1 100 ? -8.948 12.877 1.925 1.00 84.50 100 VAL A O 1
ATOM 797 N N . ASP A 1 101 ? -8.233 13.734 3.874 1.00 71.94 101 ASP A N 1
ATOM 798 C CA . ASP A 1 101 ? -9.577 13.916 4.421 1.00 71.94 101 ASP A CA 1
ATOM 799 C C . ASP A 1 101 ? -10.231 15.180 3.847 1.00 71.94 101 ASP A C 1
ATOM 801 O O . ASP A 1 101 ? -9.989 16.298 4.295 1.00 71.94 101 ASP A O 1
ATOM 805 N N . GLU A 1 102 ? -11.095 14.996 2.853 1.00 66.94 102 GLU A N 1
ATOM 806 C CA . GLU A 1 102 ? -11.906 16.074 2.273 1.00 66.94 102 GLU A CA 1
ATOM 807 C C . GLU A 1 102 ? -13.242 16.286 3.011 1.00 66.94 102 GLU A C 1
ATOM 809 O O . GLU A 1 102 ? -14.029 17.156 2.642 1.00 66.94 102 GLU A O 1
ATOM 814 N N . ARG A 1 103 ? -13.557 15.468 4.026 1.00 66.38 103 ARG A N 1
ATOM 815 C CA . ARG A 1 103 ? -14.912 15.379 4.602 1.00 66.38 103 ARG A CA 1
ATOM 816 C C . ARG A 1 103 ? -15.048 16.056 5.963 1.00 66.38 103 ARG A C 1
ATOM 818 O O . ARG A 1 103 ? -16.171 16.146 6.457 1.00 66.38 103 ARG A O 1
ATOM 825 N N . GLY A 1 104 ? -13.947 16.519 6.562 1.00 63.47 104 GLY A N 1
ATOM 826 C CA . GLY A 1 104 ? -13.879 17.476 7.681 1.00 63.47 104 GLY A CA 1
ATOM 827 C C . GLY A 1 104 ? -14.492 17.045 9.022 1.00 63.47 104 GLY A C 1
ATOM 828 O O . GLY A 1 104 ? -14.294 17.723 10.023 1.00 63.47 104 GLY A O 1
ATOM 829 N N . ASN A 1 105 ? -15.234 15.935 9.064 1.00 69.88 105 ASN A N 1
ATOM 830 C CA . ASN A 1 105 ? -16.013 15.494 10.223 1.00 69.88 105 ASN A CA 1
ATOM 831 C C . ASN A 1 105 ? -15.657 14.061 10.668 1.00 69.88 105 ASN A C 1
ATOM 833 O O . ASN A 1 105 ? -16.464 13.378 11.300 1.00 69.88 105 ASN A O 1
ATOM 837 N N . ARG A 1 106 ? -14.467 13.563 10.298 1.00 75.06 106 ARG A N 1
ATOM 838 C CA . ARG A 1 106 ? -13.958 12.246 10.706 1.00 75.06 106 ARG A CA 1
ATOM 839 C C . ARG A 1 106 ? -12.759 12.405 11.635 1.00 75.06 106 ARG A C 1
ATOM 841 O O . ARG A 1 106 ? -11.914 13.269 11.438 1.00 75.06 106 ARG A O 1
ATOM 848 N N . LYS A 1 107 ? -12.669 11.533 12.644 1.00 73.25 107 LYS A N 1
ATOM 849 C CA . LYS A 1 107 ? -11.390 11.285 13.315 1.00 73.25 107 LYS A CA 1
ATOM 850 C C . LYS A 1 107 ? -10.491 10.614 12.277 1.00 73.25 107 LYS A C 1
ATOM 852 O O . LYS A 1 107 ? -10.871 9.568 11.755 1.00 73.25 107 LYS A O 1
ATOM 857 N N . GLY A 1 108 ? -9.375 11.254 11.935 1.00 82.12 108 GLY A N 1
ATOM 858 C CA . GLY A 1 108 ? -8.367 10.675 11.048 1.00 82.12 108 GLY A CA 1
ATOM 859 C C . GLY A 1 108 ? -7.828 9.339 11.573 1.00 82.12 108 GLY A C 1
ATOM 860 O O . GLY A 1 108 ? -8.204 8.870 12.649 1.00 82.12 108 GLY A O 1
ATOM 861 N N . PHE A 1 109 ? -6.938 8.721 10.803 1.00 87.75 109 PHE A N 1
ATOM 862 C CA . PHE A 1 109 ? -6.295 7.467 11.192 1.00 87.75 109 PHE A CA 1
ATOM 863 C C . PHE A 1 109 ? -5.306 7.661 12.347 1.00 87.75 109 PHE A C 1
ATOM 865 O O . PHE A 1 109 ? -4.768 8.754 12.542 1.00 87.75 109 PHE A O 1
ATOM 872 N N . SER A 1 110 ? -5.051 6.587 13.102 1.00 89.88 110 SER A N 1
ATOM 873 C CA . SER A 1 110 ? -3.870 6.517 13.965 1.00 89.88 110 SER A CA 1
ATOM 874 C C . SER A 1 110 ? -2.602 6.671 13.119 1.00 89.88 110 SER A C 1
ATOM 876 O O . SER A 1 110 ? -2.622 6.454 11.904 1.00 89.88 110 SER A O 1
ATOM 878 N N . MET A 1 111 ? -1.495 7.060 13.754 1.00 89.00 111 MET A N 1
ATOM 879 C CA . MET A 1 111 ? -0.227 7.249 13.048 1.00 89.00 111 MET A CA 1
ATOM 880 C C . MET A 1 111 ? 0.213 5.962 12.340 1.00 89.00 111 MET A C 1
ATOM 882 O O . MET A 1 111 ? 0.498 6.005 11.148 1.00 89.00 111 MET A O 1
ATOM 886 N N . ASP A 1 112 ? 0.120 4.822 13.027 1.00 91.62 112 ASP A N 1
ATOM 887 C CA . ASP A 1 112 ? 0.480 3.509 12.481 1.00 91.62 112 ASP A CA 1
ATOM 888 C C . ASP A 1 112 ? -0.367 3.146 11.248 1.00 91.62 112 ASP A C 1
ATOM 890 O O . ASP A 1 112 ? 0.160 2.766 10.203 1.00 91.62 112 ASP A O 1
ATOM 894 N N . ALA A 1 113 ? -1.690 3.348 11.310 1.00 91.44 113 ALA A N 1
ATOM 895 C CA . ALA A 1 113 ? -2.566 3.080 10.169 1.00 91.44 113 ALA A CA 1
ATOM 896 C C . ALA A 1 113 ? -2.305 4.044 8.997 1.00 91.44 113 ALA A C 1
ATOM 898 O O . ALA A 1 113 ? -2.400 3.649 7.835 1.00 91.44 113 ALA A O 1
ATOM 899 N N . MET A 1 114 ? -1.949 5.304 9.273 1.00 92.44 114 MET A N 1
ATOM 900 C CA . MET A 1 114 ? -1.568 6.259 8.230 1.00 92.44 114 MET A CA 1
ATOM 901 C C . MET A 1 114 ? -0.243 5.870 7.557 1.00 92.44 114 MET A C 1
ATOM 903 O O . MET A 1 114 ? -0.139 5.943 6.331 1.00 92.44 114 MET A O 1
ATOM 907 N N . GLU A 1 115 ? 0.756 5.425 8.321 1.00 93.31 115 GLU A N 1
ATOM 908 C CA . GLU A 1 115 ? 2.027 4.929 7.778 1.00 93.31 115 GLU A CA 1
ATOM 909 C C . GLU A 1 115 ? 1.812 3.730 6.851 1.00 93.31 115 GLU A C 1
ATOM 911 O O . GLU A 1 115 ? 2.352 3.699 5.741 1.00 93.31 115 GLU A O 1
ATOM 916 N N . GLU A 1 116 ? 0.953 2.790 7.245 1.00 93.56 116 GLU A N 1
ATOM 917 C CA . GLU A 1 116 ? 0.584 1.651 6.404 1.00 93.56 116 GLU A CA 1
ATOM 918 C C . GLU A 1 116 ? -0.144 2.078 5.120 1.00 93.56 116 GLU A C 1
ATOM 920 O O . GLU A 1 116 ? 0.159 1.563 4.040 1.00 93.56 116 GLU A O 1
ATOM 925 N N . LEU A 1 117 ? -1.057 3.057 5.184 1.00 93.69 117 LEU A N 1
ATOM 926 C CA . LEU A 1 117 ? -1.726 3.603 3.992 1.00 93.69 117 LEU A CA 1
ATOM 927 C C . LEU A 1 117 ? -0.734 4.271 3.031 1.00 93.69 117 LEU A C 1
ATOM 929 O O . LEU A 1 117 ? -0.817 4.083 1.813 1.00 93.69 117 LEU A O 1
ATOM 933 N N . LEU A 1 118 ? 0.232 5.026 3.558 1.00 93.81 118 LEU A N 1
ATOM 934 C CA . LEU A 1 118 ? 1.285 5.660 2.761 1.00 93.81 118 LEU A CA 1
ATOM 935 C C . LEU A 1 118 ? 2.231 4.622 2.141 1.00 93.81 118 LEU A C 1
ATOM 937 O O . LEU A 1 118 ? 2.625 4.760 0.974 1.00 93.81 118 LEU A O 1
ATOM 941 N N . LEU A 1 119 ? 2.560 3.562 2.883 1.00 94.25 119 LEU A N 1
ATOM 942 C CA . LEU A 1 119 ? 3.322 2.422 2.381 1.00 94.25 119 LEU A CA 1
ATOM 943 C C . LEU A 1 119 ? 2.573 1.731 1.235 1.00 94.25 119 LEU A C 1
ATOM 945 O O . LEU A 1 119 ? 3.138 1.560 0.152 1.00 94.25 119 LEU A O 1
ATOM 949 N N . LEU A 1 120 ? 1.291 1.411 1.427 1.00 93.38 120 LEU A N 1
ATOM 950 C CA . LEU A 1 120 ? 0.425 0.837 0.395 1.00 93.38 120 LEU A CA 1
ATOM 951 C C . LEU A 1 120 ? 0.383 1.717 -0.860 1.00 93.38 120 LEU A C 1
ATOM 953 O O . LEU A 1 120 ? 0.485 1.196 -1.971 1.00 93.38 120 LEU A O 1
ATOM 957 N N . ALA A 1 121 ? 0.324 3.044 -0.709 1.00 92.00 121 ALA A N 1
ATOM 958 C CA . ALA A 1 121 ? 0.339 3.976 -1.838 1.00 92.00 121 ALA A CA 1
ATOM 959 C C . ALA A 1 121 ? 1.639 3.883 -2.641 1.00 92.00 121 ALA A C 1
ATOM 961 O O . ALA A 1 121 ? 1.631 3.893 -3.874 1.00 92.00 121 ALA A O 1
ATOM 962 N N . ARG A 1 122 ? 2.778 3.779 -1.949 1.00 93.00 122 ARG A N 1
ATOM 963 C CA . ARG A 1 122 ? 4.085 3.607 -2.587 1.00 93.00 122 ARG A CA 1
ATOM 964 C C . ARG A 1 122 ? 4.167 2.279 -3.336 1.00 93.00 122 ARG A C 1
ATOM 966 O O . ARG A 1 122 ? 4.608 2.273 -4.486 1.00 93.00 122 ARG A O 1
ATOM 973 N N . VAL A 1 123 ? 3.734 1.189 -2.707 1.00 92.06 123 VAL A N 1
ATOM 974 C CA . VAL A 1 123 ? 3.747 -0.154 -3.304 1.00 92.06 123 VAL A CA 1
ATOM 975 C C . VAL A 1 123 ? 2.836 -0.211 -4.529 1.00 92.06 123 VAL A C 1
ATOM 977 O O . VAL A 1 123 ? 3.246 -0.715 -5.572 1.00 92.06 123 VAL A O 1
ATOM 980 N N . ALA A 1 124 ? 1.637 0.367 -4.454 1.00 88.62 124 ALA A N 1
ATOM 981 C CA . ALA A 1 124 ? 0.702 0.407 -5.573 1.00 88.62 124 ALA A CA 1
ATOM 982 C C . ALA A 1 124 ? 1.266 1.174 -6.779 1.00 88.62 124 ALA A C 1
ATOM 984 O O . ALA A 1 124 ? 1.205 0.671 -7.902 1.00 88.62 124 ALA A O 1
ATOM 985 N N . ARG A 1 125 ? 1.903 2.333 -6.551 1.00 87.44 125 ARG A N 1
ATOM 986 C CA . ARG A 1 125 ? 2.581 3.095 -7.615 1.00 87.44 125 ARG A CA 1
ATOM 987 C C . ARG A 1 125 ? 3.721 2.310 -8.259 1.00 87.44 125 ARG A C 1
ATOM 989 O O . ARG A 1 125 ? 3.850 2.313 -9.479 1.00 87.44 125 ARG A O 1
ATOM 996 N N . GLN A 1 126 ? 4.541 1.626 -7.459 1.00 87.00 126 GLN A N 1
ATOM 997 C CA . GLN A 1 126 ? 5.615 0.781 -7.989 1.00 87.00 126 GLN A CA 1
ATOM 998 C C . GLN A 1 126 ? 5.056 -0.385 -8.801 1.00 87.00 126 GLN A C 1
ATOM 1000 O O . GLN A 1 126 ? 5.502 -0.614 -9.920 1.00 87.00 126 GLN A O 1
ATOM 1005 N N . ARG A 1 127 ? 4.038 -1.081 -8.286 1.00 85.69 127 ARG A N 1
ATOM 1006 C CA . ARG A 1 127 ? 3.353 -2.156 -9.011 1.00 85.69 127 ARG A CA 1
ATOM 1007 C C . ARG A 1 127 ? 2.831 -1.653 -10.358 1.00 85.69 127 ARG A C 1
ATOM 1009 O O . ARG A 1 127 ? 3.071 -2.286 -11.376 1.00 85.69 127 ARG A O 1
ATOM 1016 N N . LYS A 1 128 ? 2.185 -0.491 -10.387 1.00 81.69 128 LYS A N 1
ATOM 1017 C CA . LYS A 1 128 ? 1.718 0.136 -11.628 1.00 81.69 128 LYS A CA 1
ATOM 1018 C C . LYS A 1 128 ? 2.861 0.445 -12.603 1.00 81.69 128 LYS A C 1
ATOM 1020 O O . LYS A 1 128 ? 2.701 0.242 -13.799 1.00 81.69 128 LYS A O 1
ATOM 1025 N N . ALA A 1 129 ? 4.017 0.887 -12.106 1.00 81.06 129 ALA A N 1
ATOM 1026 C CA . ALA A 1 129 ? 5.197 1.128 -12.936 1.00 81.06 129 ALA A CA 1
ATOM 1027 C C . ALA A 1 129 ? 5.787 -0.165 -13.533 1.00 81.06 129 ALA A C 1
ATOM 1029 O O . ALA A 1 129 ? 6.236 -0.148 -14.674 1.00 81.06 129 ALA A O 1
ATOM 1030 N N . TYR A 1 130 ? 5.766 -1.278 -12.789 1.00 75.69 130 TYR A N 1
ATOM 1031 C CA . TYR A 1 130 ? 6.281 -2.570 -13.260 1.00 75.69 130 TYR A CA 1
ATOM 1032 C C . TYR A 1 130 ? 5.316 -3.324 -14.185 1.00 75.69 130 TYR A C 1
ATOM 1034 O O . TYR A 1 130 ? 5.765 -3.968 -15.127 1.00 75.69 130 TYR A O 1
ATOM 1042 N N . PHE A 1 131 ? 4.009 -3.267 -13.917 1.00 72.81 131 PHE A N 1
ATOM 1043 C CA . PHE A 1 131 ? 3.000 -4.076 -14.616 1.00 72.81 131 PHE A CA 1
ATOM 1044 C C . PHE A 1 131 ? 2.129 -3.283 -15.608 1.00 72.81 131 PHE A C 1
ATOM 1046 O O . PHE A 1 131 ? 1.352 -3.887 -16.339 1.00 72.81 131 PHE A O 1
ATOM 1053 N N . GLY A 1 132 ? 2.258 -1.952 -15.665 1.00 62.72 132 GLY A N 1
ATOM 1054 C CA . GLY A 1 132 ? 1.447 -1.078 -16.520 1.00 62.72 132 GLY A CA 1
ATOM 1055 C C . GLY A 1 132 ? 0.087 -0.683 -15.919 1.00 62.72 132 GLY A C 1
ATOM 1056 O O . GLY A 1 132 ? -0.346 -1.193 -14.883 1.00 62.72 132 GLY A O 1
ATOM 1057 N N . PHE A 1 133 ? -0.582 0.283 -16.563 1.00 51.09 133 PHE A N 1
ATOM 1058 C CA . PHE A 1 133 ? -1.992 0.624 -16.307 1.00 51.09 133 PHE A CA 1
ATOM 1059 C C . PHE A 1 133 ? -2.882 -0.529 -16.792 1.00 51.09 133 PHE A C 1
ATOM 1061 O O . PHE A 1 133 ? -2.626 -1.061 -17.868 1.00 51.09 133 PHE A O 1
ATOM 1068 N N . GLY A 1 134 ? -3.926 -0.893 -16.044 1.00 52.66 134 GLY A N 1
ATOM 1069 C CA . GLY A 1 134 ? -4.861 -1.926 -16.498 1.00 52.66 134 GLY A CA 1
ATOM 1070 C C . GLY A 1 134 ? -4.296 -3.356 -16.476 1.00 52.66 134 GLY A C 1
ATOM 1071 O O . GLY A 1 134 ? -4.564 -4.175 -17.353 1.00 52.66 134 GLY A O 1
ATOM 1072 N N . ALA A 1 135 ? -3.515 -3.705 -15.450 1.00 53.41 135 ALA A N 1
ATOM 1073 C CA . ALA A 1 135 ? -3.247 -5.110 -15.120 1.00 53.41 135 ALA A CA 1
ATOM 1074 C C . ALA A 1 135 ? -4.468 -5.774 -14.431 1.00 53.41 135 ALA A C 1
ATOM 1076 O O . ALA A 1 135 ? -4.320 -6.568 -13.503 1.00 53.41 135 ALA A O 1
ATOM 1077 N N . ASP A 1 136 ? -5.677 -5.398 -14.853 1.00 57.81 136 ASP A N 1
ATOM 1078 C CA . ASP A 1 136 ? -6.962 -6.065 -14.636 1.00 57.81 136 ASP A CA 1
ATOM 1079 C C . ASP A 1 136 ? -7.198 -7.195 -15.652 1.00 57.81 136 ASP A C 1
ATOM 1081 O O . ASP A 1 136 ? -8.212 -7.899 -15.589 1.00 57.81 136 ASP A O 1
ATOM 1085 N N . GLY A 1 137 ? -6.216 -7.447 -16.530 1.00 46.06 137 GLY A N 1
ATOM 1086 C CA . GLY A 1 137 ? -6.065 -8.737 -17.183 1.00 46.06 137 GLY A CA 1
ATOM 1087 C C . GLY A 1 137 ? -6.235 -9.830 -16.133 1.00 46.06 137 GLY A C 1
ATOM 1088 O O . GLY A 1 137 ? -5.557 -9.825 -15.104 1.00 46.06 137 GLY A O 1
ATOM 1089 N N . LYS A 1 138 ? -7.208 -10.723 -16.361 1.00 48.06 138 LYS A N 1
ATOM 1090 C CA . LYS A 1 138 ? -7.446 -11.927 -15.552 1.00 48.06 138 LYS A CA 1
ATOM 1091 C C . LYS A 1 138 ? -6.100 -12.496 -15.090 1.00 48.06 138 LYS A C 1
ATOM 1093 O O . LYS A 1 138 ? -5.149 -12.418 -15.867 1.00 48.06 138 LYS A O 1
ATOM 1098 N N . PRO A 1 139 ? -6.008 -13.143 -13.917 1.00 45.34 139 PRO A N 1
ATOM 1099 C CA . PRO A 1 139 ? -4.840 -13.942 -13.570 1.00 45.34 139 PRO A CA 1
ATOM 1100 C C . PRO A 1 139 ? -4.778 -15.185 -14.484 1.00 45.34 139 PRO A C 1
ATOM 1102 O O . PRO A 1 139 ? -4.871 -16.315 -14.034 1.00 45.34 139 PRO A O 1
ATOM 1105 N N . GLY A 1 140 ? -4.664 -14.976 -15.794 1.00 49.19 140 GLY A N 1
ATOM 1106 C CA . GLY A 1 140 ? -4.129 -15.881 -16.789 1.00 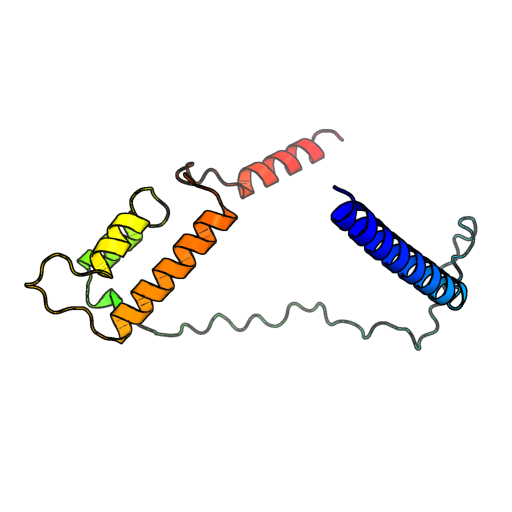49.19 140 GLY A CA 1
ATOM 1107 C C . GLY A 1 140 ? -2.623 -15.676 -16.794 1.00 49.19 140 GLY A C 1
ATOM 1108 O O . GLY A 1 140 ? -2.045 -15.172 -17.740 1.00 49.19 140 GLY A O 1
ATOM 1109 N N . ASP A 1 141 ? -2.027 -15.959 -15.642 1.00 59.00 141 ASP A N 1
ATOM 1110 C CA . ASP A 1 141 ? -1.028 -17.003 -15.590 1.00 59.00 141 ASP A CA 1
ATOM 1111 C C . ASP A 1 141 ? 0.101 -16.882 -16.628 1.00 59.00 141 ASP A C 1
ATOM 1113 O O . ASP A 1 141 ? 0.297 -17.744 -17.482 1.00 59.00 141 ASP A O 1
ATOM 1117 N N . VAL A 1 142 ? 0.905 -15.826 -16.473 1.00 56.38 142 VAL A N 1
ATOM 1118 C CA . VAL A 1 142 ? 2.241 -15.693 -17.086 1.00 56.38 142 VAL A CA 1
ATOM 1119 C C . VAL A 1 142 ? 3.039 -16.997 -16.926 1.00 56.38 142 VAL A C 1
ATOM 1121 O O . VAL A 1 142 ? 3.770 -17.415 -17.820 1.00 56.38 142 VAL A O 1
ATOM 1124 N N . TRP A 1 143 ? 2.851 -17.699 -15.805 1.00 53.09 143 TRP A N 1
ATOM 1125 C CA . TRP A 1 143 ? 3.485 -18.986 -15.534 1.00 53.09 143 TRP A CA 1
ATOM 1126 C C . TRP A 1 143 ? 2.919 -20.145 -16.358 1.00 53.09 143 TRP A C 1
ATOM 1128 O O . TRP A 1 143 ? 3.666 -21.067 -16.687 1.00 53.09 143 TRP A O 1
ATOM 1138 N N . THR A 1 144 ? 1.641 -20.116 -16.726 1.00 60.06 144 THR A N 1
ATOM 1139 C CA . THR A 1 144 ? 1.064 -21.099 -17.653 1.00 60.06 144 THR A CA 1
ATOM 1140 C C . THR A 1 144 ? 1.476 -20.811 -19.086 1.00 60.06 144 THR A C 1
ATOM 1142 O O . THR A 1 144 ? 1.845 -21.746 -19.790 1.00 60.06 144 THR A O 1
ATOM 1145 N N . GLU A 1 145 ? 1.558 -19.544 -19.485 1.00 58.06 145 GLU A N 1
ATOM 1146 C CA . GLU A 1 145 ? 2.056 -19.163 -20.808 1.00 58.06 145 GLU A CA 1
ATOM 1147 C C . GLU A 1 145 ? 3.520 -19.599 -21.005 1.00 58.06 145 GLU A C 1
ATOM 1149 O O . GLU A 1 145 ? 3.852 -20.261 -21.990 1.00 58.06 145 GLU A O 1
ATOM 1154 N N . ILE A 1 146 ? 4.382 -19.376 -20.005 1.00 64.81 146 ILE A N 1
ATOM 1155 C CA . ILE A 1 146 ? 5.774 -19.857 -20.009 1.00 64.81 146 ILE A CA 1
ATOM 1156 C C . ILE A 1 146 ? 5.843 -21.394 -20.061 1.00 64.81 146 ILE A C 1
ATOM 1158 O O . ILE A 1 146 ? 6.645 -21.956 -20.809 1.00 64.81 146 ILE A O 1
ATOM 1162 N N . ARG A 1 147 ? 4.997 -22.110 -19.305 1.00 66.88 147 ARG A N 1
ATOM 1163 C CA . ARG A 1 147 ? 4.961 -23.587 -19.334 1.00 66.88 147 ARG A CA 1
ATOM 1164 C C . ARG A 1 147 ? 4.487 -24.135 -20.676 1.00 66.88 147 ARG A C 1
ATOM 1166 O O . ARG A 1 147 ? 4.985 -25.173 -21.111 1.00 66.88 147 ARG A O 1
ATOM 1173 N N . GLU A 1 148 ? 3.534 -23.478 -21.324 1.00 69.56 148 GLU A N 1
ATOM 1174 C CA . GLU A 1 148 ? 3.029 -23.886 -22.635 1.00 69.56 148 GLU A CA 1
ATOM 1175 C C . GLU A 1 148 ? 4.050 -23.648 -23.747 1.00 69.56 148 GLU A C 1
ATOM 1177 O O . GLU A 1 148 ? 4.227 -24.518 -24.602 1.00 69.56 148 GLU A O 1
ATOM 1182 N N . VAL A 1 149 ? 4.774 -22.527 -23.703 1.00 73.94 149 VAL A N 1
ATOM 1183 C CA . VAL A 1 149 ? 5.897 -22.251 -24.611 1.00 73.94 149 VAL A CA 1
ATOM 1184 C C . VAL A 1 149 ? 6.981 -23.321 -24.462 1.00 73.94 149 VAL A C 1
ATOM 1186 O O . VAL A 1 149 ? 7.394 -23.918 -25.458 1.00 73.94 149 VAL A O 1
ATOM 1189 N N . SER A 1 150 ? 7.367 -23.652 -23.228 1.00 69.81 150 SER A N 1
ATOM 1190 C CA . SER A 1 150 ? 8.350 -24.709 -22.958 1.00 69.81 150 SER A CA 1
ATOM 1191 C C . SER A 1 150 ? 7.876 -26.095 -23.413 1.00 69.81 150 SER A C 1
ATOM 1193 O O . SER A 1 150 ? 8.662 -26.880 -23.938 1.00 69.81 150 SER A O 1
ATOM 1195 N N . ARG A 1 151 ? 6.578 -26.403 -23.283 1.00 67.50 151 ARG A N 1
ATOM 1196 C CA . ARG A 1 151 ? 6.00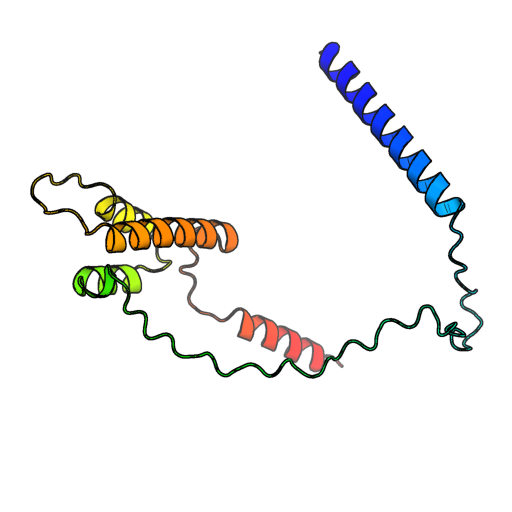4 -27.679 -23.743 1.00 67.50 151 ARG A CA 1
ATOM 1197 C C . ARG A 1 151 ? 5.963 -27.778 -25.271 1.00 67.50 151 ARG A C 1
ATOM 1199 O O . ARG A 1 151 ? 6.230 -28.847 -25.815 1.00 67.50 151 ARG A O 1
ATOM 1206 N N . ARG A 1 152 ? 5.673 -26.675 -25.971 1.00 69.81 152 ARG A N 1
ATOM 1207 C CA . ARG A 1 152 ? 5.727 -26.611 -27.443 1.00 69.81 152 ARG A CA 1
ATOM 1208 C C . ARG A 1 152 ? 7.152 -26.776 -27.967 1.00 69.81 152 ARG A C 1
ATOM 1210 O O . ARG A 1 152 ? 7.340 -27.519 -28.922 1.00 69.81 152 ARG A O 1
ATOM 1217 N N . ALA A 1 153 ? 8.141 -26.165 -27.314 1.00 68.56 153 ALA A N 1
ATOM 1218 C CA . ALA A 1 153 ? 9.551 -26.336 -27.667 1.00 68.56 153 ALA A CA 1
ATOM 1219 C C . ALA A 1 153 ? 10.024 -27.794 -27.500 1.00 68.56 153 ALA A C 1
ATOM 1221 O O . ALA A 1 153 ? 10.745 -28.309 -28.348 1.00 68.56 153 ALA A O 1
ATOM 1222 N N . ALA A 1 154 ? 9.546 -28.491 -26.464 1.00 65.19 154 ALA A N 1
ATOM 1223 C CA . ALA A 1 154 ? 9.862 -29.902 -26.228 1.00 65.19 154 ALA A CA 1
ATOM 1224 C C . ALA A 1 154 ? 9.140 -30.886 -27.173 1.00 65.19 154 ALA A C 1
ATOM 1226 O O . ALA A 1 154 ? 9.547 -32.036 -27.267 1.00 65.19 154 ALA A O 1
ATOM 1227 N N . SER A 1 155 ? 8.076 -30.456 -27.861 1.00 63.34 155 SER A N 1
ATOM 1228 C CA . SER A 1 155 ? 7.297 -31.304 -28.786 1.00 63.34 155 SER A CA 1
ATOM 1229 C C . SER A 1 155 ? 7.736 -31.164 -30.252 1.00 63.34 155 SER A C 1
ATOM 1231 O O . SER A 1 155 ? 7.177 -31.825 -31.123 1.00 63.34 155 SER A O 1
ATOM 1233 N N . ALA A 1 156 ? 8.679 -30.259 -30.534 1.00 57.72 156 ALA A N 1
ATOM 1234 C CA . ALA A 1 156 ? 9.197 -29.963 -31.871 1.00 57.72 156 ALA A CA 1
ATOM 1235 C C . ALA A 1 156 ? 10.562 -30.627 -32.155 1.00 57.72 156 ALA A C 1
ATOM 1237 O O . ALA A 1 156 ? 11.195 -30.303 -33.158 1.00 57.72 156 ALA A O 1
ATOM 1238 N N . THR A 1 157 ? 11.000 -31.529 -31.270 1.00 46.00 157 THR A N 1
ATOM 1239 C CA . THR A 1 157 ? 12.199 -32.373 -31.408 1.00 46.00 157 THR A CA 1
ATOM 1240 C C . THR A 1 157 ? 11.763 -33.825 -31.514 1.00 46.00 157 THR A C 1
ATOM 1242 O O . THR A 1 157 ? 12.331 -34.548 -32.358 1.00 46.00 157 THR A O 1
#